Protein AF-A0A3B0B1G5-F1 (afdb_monomer_lite)

pLDDT: mean 75.23, std 18.6, range [40.72, 94.0]

Secondary structure (DSSP, 8-state):
-HHHHHHHHHHHHHHHHHHHHHT-HHHHHHHHHHHHHHHHHHHHHHHHHHTTS-TTSS-TT-TTSSGGGS-----

Sequence (75 aa):
MVAWIVAVLIGAAVGVGLGLLTQQVWTGIIGGAAAVALIGLSIVFAARREGRGTIEGAPPWTGDAGVRHHGGGSL

Structure (mmCIF, N/CA/C/O backbone):
data_AF-A0A3B0B1G5-F1
#
_entry.id   AF-A0A3B0B1G5-F1
#
loop_
_atom_site.group_PDB
_atom_site.id
_atom_site.type_symbol
_atom_site.label_atom_id
_atom_site.label_alt_id
_atom_site.label_comp_id
_atom_site.label_asym_id
_atom_site.label_entity_id
_atom_site.label_seq_id
_atom_site.pdbx_PDB_ins_code
_atom_site.Cartn_x
_atom_site.Cartn_y
_atom_site.Cartn_z
_atom_site.occupancy
_atom_site.B_iso_or_equiv
_atom_site.auth_seq_id
_atom_site.auth_comp_id
_atom_site.auth_asym_id
_atom_site.auth_atom_id
_atom_site.pdbx_PDB_model_num
ATOM 1 N N . MET A 1 1 ? -0.033 -0.411 -14.927 1.00 76.06 1 MET A N 1
ATOM 2 C CA . MET A 1 1 ? -1.388 -0.305 -14.335 1.00 76.06 1 MET A CA 1
ATOM 3 C C . MET A 1 1 ? -1.646 -1.383 -13.282 1.00 76.06 1 MET A C 1
ATOM 5 O O . MET A 1 1 ? -1.904 -1.029 -12.143 1.00 76.06 1 MET A O 1
ATOM 9 N N . VAL A 1 2 ? -1.495 -2.676 -13.611 1.00 87.56 2 VAL A N 1
ATOM 10 C CA . VAL A 1 2 ? -1.747 -3.806 -12.682 1.00 87.56 2 VAL A CA 1
ATOM 11 C C . VAL A 1 2 ? -0.970 -3.704 -11.362 1.00 87.56 2 VAL A C 1
ATOM 13 O O . VAL A 1 2 ? -1.562 -3.836 -10.298 1.00 87.56 2 VAL A O 1
ATOM 16 N N . ALA A 1 3 ? 0.327 -3.385 -11.408 1.00 81.75 3 ALA A N 1
ATOM 17 C CA . ALA A 1 3 ? 1.157 -3.276 -10.203 1.00 81.75 3 ALA A CA 1
ATOM 18 C C . ALA A 1 3 ? 0.666 -2.201 -9.209 1.00 81.75 3 ALA A C 1
ATOM 20 O O . ALA A 1 3 ? 0.731 -2.397 -7.999 1.00 81.75 3 ALA A O 1
ATOM 21 N N . TRP A 1 4 ? 0.103 -1.096 -9.710 1.00 85.62 4 TRP A N 1
ATOM 22 C CA . TRP A 1 4 ? -0.469 -0.040 -8.870 1.00 85.62 4 TRP A CA 1
ATOM 23 C C . TRP A 1 4 ? -1.790 -0.459 -8.222 1.00 85.62 4 TRP A C 1
ATOM 25 O O . TRP A 1 4 ? -2.029 -0.133 -7.064 1.00 85.62 4 TRP A O 1
ATOM 35 N N . ILE A 1 5 ? -2.618 -1.233 -8.929 1.00 91.62 5 ILE A N 1
ATOM 36 C CA . ILE A 1 5 ? -3.856 -1.794 -8.369 1.00 91.62 5 ILE A CA 1
ATOM 37 C C . ILE A 1 5 ? -3.521 -2.734 -7.206 1.00 91.62 5 ILE A C 1
ATOM 39 O O . ILE A 1 5 ? -4.105 -2.623 -6.132 1.00 91.62 5 ILE A O 1
ATOM 43 N N . VAL A 1 6 ? -2.530 -3.611 -7.390 1.00 91.12 6 VAL A N 1
ATOM 44 C CA . VAL A 1 6 ? -2.060 -4.520 -6.334 1.00 91.12 6 VAL A CA 1
ATOM 45 C C . VAL A 1 6 ? -1.514 -3.737 -5.137 1.00 91.12 6 VAL A C 1
ATOM 47 O O . VAL A 1 6 ? -1.860 -4.052 -4.001 1.00 91.12 6 VAL A O 1
ATOM 50 N N . ALA A 1 7 ? -0.728 -2.683 -5.377 1.00 87.44 7 ALA A N 1
ATOM 51 C CA . ALA A 1 7 ? -0.217 -1.819 -4.314 1.00 87.44 7 ALA A CA 1
ATOM 52 C C . ALA A 1 7 ? -1.348 -1.212 -3.469 1.00 87.44 7 ALA A C 1
ATOM 54 O O . ALA A 1 7 ? -1.280 -1.253 -2.243 1.00 87.44 7 ALA A O 1
ATOM 55 N N . VAL A 1 8 ? -2.408 -0.708 -4.113 1.00 92.62 8 VAL A N 1
ATOM 56 C CA . VAL A 1 8 ? -3.579 -0.137 -3.428 1.00 92.62 8 VAL A CA 1
ATOM 57 C C . VAL A 1 8 ? -4.326 -1.193 -2.616 1.00 92.62 8 VAL A C 1
ATOM 59 O O . VAL A 1 8 ? -4.677 -0.926 -1.470 1.00 92.62 8 VAL A O 1
ATOM 62 N N . LEU A 1 9 ? -4.532 -2.397 -3.158 1.00 94.00 9 LEU A N 1
ATOM 63 C CA . LEU A 1 9 ? -5.209 -3.480 -2.434 1.00 94.00 9 LEU A CA 1
ATOM 64 C C . LEU A 1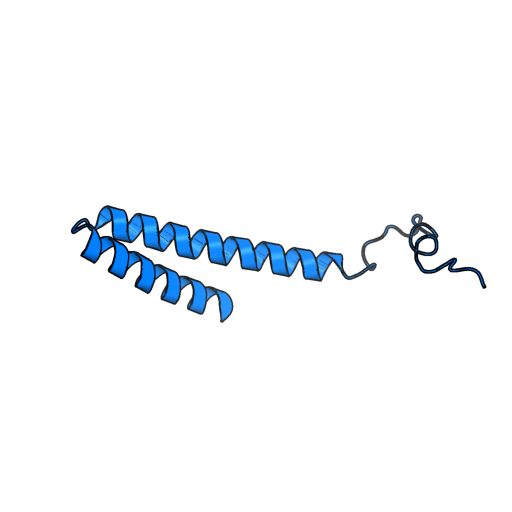 9 ? -4.423 -3.919 -1.193 1.00 94.00 9 LEU A C 1
ATOM 66 O O . LEU A 1 9 ? -5.007 -4.073 -0.121 1.00 94.00 9 LEU A O 1
ATOM 70 N N . ILE A 1 10 ? -3.101 -4.070 -1.315 1.00 91.81 10 ILE A N 1
ATOM 71 C CA . ILE A 1 10 ? -2.232 -4.414 -0.183 1.00 91.81 10 ILE A CA 1
ATOM 72 C C . ILE A 1 10 ? -2.246 -3.287 0.851 1.00 91.81 10 ILE A C 1
ATOM 74 O O . ILE A 1 10 ? -2.430 -3.549 2.036 1.00 91.81 10 ILE A O 1
ATOM 78 N N . GLY A 1 11 ? -2.105 -2.034 0.415 1.00 88.88 11 GLY A N 1
ATOM 79 C CA . GLY A 1 11 ? -2.157 -0.884 1.311 1.00 88.88 11 GLY A CA 1
ATOM 80 C C . GLY A 1 11 ? -3.488 -0.768 2.050 1.00 88.88 11 GLY A C 1
ATOM 81 O O . GLY A 1 11 ? -3.496 -0.533 3.255 1.00 88.88 11 GLY A O 1
ATOM 82 N N . ALA A 1 12 ? -4.612 -1.010 1.373 1.00 90.06 12 ALA A N 1
ATOM 83 C CA . ALA A 1 12 ? -5.929 -1.030 2.000 1.00 90.06 12 ALA A CA 1
ATOM 84 C C . ALA A 1 12 ? -6.055 -2.164 3.029 1.00 90.06 12 ALA A C 1
ATOM 86 O O . ALA A 1 12 ? -6.495 -1.918 4.148 1.00 90.06 12 ALA A O 1
ATOM 87 N N . ALA A 1 13 ? -5.623 -3.384 2.696 1.00 93.88 13 ALA A N 1
ATOM 88 C CA . ALA A 1 13 ? -5.678 -4.522 3.614 1.00 93.88 13 ALA A CA 1
ATOM 89 C C . ALA A 1 13 ? -4.808 -4.303 4.864 1.00 93.88 13 ALA A C 1
ATOM 91 O O . ALA A 1 13 ? -5.270 -4.498 5.989 1.00 93.88 13 ALA A O 1
ATOM 92 N N . VAL A 1 14 ? -3.568 -3.842 4.672 1.00 90.94 14 VAL A N 1
ATOM 93 C CA . VAL A 1 14 ? -2.634 -3.522 5.760 1.00 90.94 14 VAL A CA 1
ATOM 94 C C . VAL A 1 14 ? -3.173 -2.374 6.611 1.00 90.94 14 VAL A C 1
ATOM 96 O O . VAL A 1 14 ? -3.175 -2.477 7.834 1.00 90.94 14 VAL A O 1
ATOM 99 N N . GLY A 1 15 ? -3.678 -1.311 5.981 1.00 89.56 15 GLY A N 1
ATOM 100 C CA . GLY A 1 15 ? -4.242 -0.157 6.674 1.00 89.56 15 GLY A CA 1
ATOM 101 C C . GLY A 1 15 ? -5.480 -0.505 7.498 1.00 89.56 15 GLY A C 1
ATOM 102 O O . GLY A 1 15 ? -5.564 -0.140 8.668 1.00 89.56 15 GLY A O 1
ATOM 103 N N . VAL A 1 16 ? -6.414 -1.280 6.943 1.00 90.88 16 VAL A N 1
ATOM 104 C CA . VAL A 1 16 ? -7.589 -1.761 7.687 1.00 90.88 16 VAL A CA 1
ATOM 105 C C . VAL A 1 16 ? -7.164 -2.659 8.851 1.00 90.88 16 VAL A C 1
ATOM 107 O O . VAL A 1 16 ? -7.633 -2.457 9.969 1.00 90.88 16 VAL A O 1
ATOM 110 N N . GLY A 1 17 ? -6.235 -3.595 8.632 1.00 90.38 17 GLY A N 1
ATOM 111 C CA . GLY A 1 17 ? -5.719 -4.465 9.692 1.00 90.38 17 GLY A CA 1
ATOM 112 C C . GLY A 1 17 ? -5.078 -3.684 10.842 1.00 90.38 17 GLY A C 1
ATOM 113 O O . GLY A 1 17 ? -5.397 -3.920 12.006 1.00 90.38 17 GLY A O 1
ATOM 114 N N . LEU A 1 18 ? -4.233 -2.699 10.523 1.00 86.62 18 LEU A N 1
ATOM 115 C CA . LE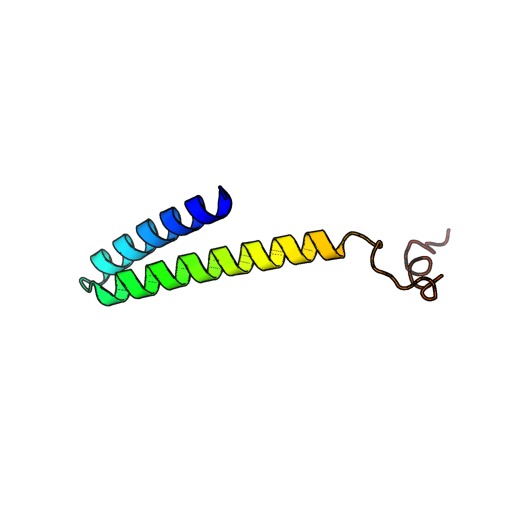U A 1 18 ? -3.607 -1.810 11.507 1.00 86.62 18 LEU A CA 1
ATOM 116 C C . LEU A 1 18 ? -4.627 -0.948 12.253 1.00 86.62 18 LEU A C 1
ATOM 118 O O . LEU A 1 18 ? -4.529 -0.807 13.473 1.00 86.62 18 LEU A O 1
ATOM 122 N N . GLY A 1 19 ? -5.608 -0.389 11.545 1.00 84.62 19 GLY A N 1
ATOM 123 C CA . GLY A 1 19 ? -6.644 0.444 12.153 1.00 84.62 19 GLY A CA 1
ATOM 124 C C . GLY A 1 19 ? -7.521 -0.336 13.132 1.00 84.62 19 GLY A C 1
ATOM 125 O O . GLY A 1 19 ? -7.809 0.152 14.222 1.00 84.62 19 GLY A O 1
ATOM 126 N N . LEU A 1 20 ? -7.875 -1.579 12.789 1.00 92.44 20 LEU A N 1
ATOM 127 C CA . LEU A 1 20 ? -8.613 -2.475 13.682 1.00 92.44 20 LEU A CA 1
ATOM 128 C C . LEU A 1 20 ? -7.771 -2.905 14.888 1.00 92.44 20 LEU A C 1
ATOM 130 O O . LEU A 1 20 ? -8.259 -2.855 16.014 1.00 92.44 20 LEU A O 1
ATOM 134 N N . LEU A 1 21 ? -6.504 -3.274 14.671 1.00 93.25 21 LEU A N 1
ATOM 135 C CA . LEU A 1 21 ? -5.596 -3.715 15.735 1.00 93.25 21 LEU A CA 1
ATOM 136 C C . LEU A 1 21 ? -5.348 -2.619 16.777 1.00 93.25 21 LEU A C 1
ATOM 138 O O . LEU A 1 21 ? -5.298 -2.887 17.973 1.00 93.25 21 LEU A O 1
ATOM 142 N N . THR A 1 22 ? -5.183 -1.383 16.314 1.00 93.00 22 THR A N 1
ATOM 143 C CA . THR A 1 22 ? -4.889 -0.228 17.174 1.00 93.00 22 THR A CA 1
ATOM 144 C C . THR A 1 22 ? -6.145 0.507 17.646 1.00 93.00 22 THR A C 1
ATOM 146 O O . THR A 1 22 ? -6.032 1.463 18.411 1.00 93.00 22 THR A O 1
ATOM 149 N N . GLN A 1 23 ? -7.329 0.088 17.179 1.00 93.12 23 GLN A N 1
ATOM 150 C CA . GLN A 1 23 ? -8.616 0.775 17.356 1.00 93.12 23 GLN A CA 1
ATOM 151 C C . GLN A 1 23 ? -8.577 2.275 17.014 1.00 93.12 23 GLN A C 1
ATOM 153 O O . GLN A 1 23 ? -9.373 3.069 17.515 1.00 93.12 23 GLN A O 1
ATOM 158 N N . GLN A 1 24 ? -7.656 2.678 16.140 1.00 92.38 24 GLN A N 1
ATOM 159 C CA . GLN A 1 24 ? -7.505 4.051 15.688 1.00 92.38 24 GLN A CA 1
ATOM 160 C C . GLN A 1 24 ? -7.576 4.099 14.167 1.00 92.38 24 GLN A C 1
ATOM 162 O O . GLN A 1 24 ? -6.814 3.461 13.448 1.00 92.38 24 GLN A O 1
ATOM 167 N N . VAL A 1 25 ? -8.501 4.902 13.648 1.00 87.88 25 VAL A N 1
ATOM 168 C CA . VAL A 1 25 ? -8.684 5.037 12.196 1.00 87.88 25 VAL A CA 1
ATOM 169 C C . VAL A 1 25 ? -7.459 5.696 11.549 1.00 87.88 25 VAL A C 1
ATOM 171 O O . VAL A 1 25 ? -7.034 5.292 10.468 1.00 87.88 25 VAL A O 1
ATOM 174 N N . TRP A 1 26 ? -6.839 6.663 12.229 1.00 91.88 26 TRP A N 1
ATOM 175 C CA . TRP A 1 26 ? -5.688 7.406 11.709 1.00 91.88 26 TRP A CA 1
ATOM 176 C C . TRP A 1 26 ? -4.444 6.545 11.494 1.00 91.88 26 TRP A C 1
ATOM 178 O O . TRP A 1 26 ? -3.793 6.666 10.460 1.00 91.88 26 TRP A O 1
ATOM 188 N N . THR A 1 27 ? -4.133 5.640 12.419 1.00 87.38 27 THR A N 1
ATOM 189 C CA . THR A 1 27 ? -3.025 4.680 12.276 1.00 87.38 27 THR A CA 1
ATOM 190 C C . THR A 1 27 ? -3.255 3.735 11.104 1.00 87.38 27 THR A C 1
ATOM 192 O O . THR A 1 27 ? -2.314 3.445 10.366 1.00 87.38 27 THR A O 1
ATOM 195 N N . GLY A 1 28 ? -4.502 3.314 10.877 1.00 86.25 28 GLY A N 1
ATOM 196 C CA . GLY A 1 28 ? -4.862 2.523 9.704 1.00 86.25 28 GLY A CA 1
ATOM 197 C C . GLY A 1 28 ? -4.664 3.277 8.387 1.00 86.25 28 GLY A C 1
ATOM 198 O O . GLY A 1 28 ? -4.046 2.756 7.459 1.00 86.25 28 GLY A O 1
ATOM 199 N N . ILE A 1 29 ? -5.109 4.535 8.315 1.00 88.25 29 ILE A N 1
ATOM 200 C CA . ILE A 1 29 ? -4.932 5.384 7.126 1.00 88.25 29 ILE A CA 1
ATOM 201 C C . ILE A 1 29 ? -3.442 5.627 6.842 1.00 88.25 29 ILE A C 1
ATOM 203 O O . ILE A 1 29 ? -2.991 5.424 5.714 1.00 88.25 29 ILE A O 1
ATOM 207 N N . ILE A 1 30 ? -2.666 6.024 7.856 1.00 92.44 30 ILE A N 1
ATOM 208 C CA . ILE A 1 30 ? -1.232 6.318 7.714 1.00 92.44 30 ILE A CA 1
ATOM 209 C C . ILE A 1 30 ? -0.461 5.053 7.320 1.00 92.44 30 ILE A C 1
ATOM 211 O O . ILE A 1 30 ? 0.349 5.091 6.394 1.00 92.44 30 ILE A O 1
ATOM 215 N N . GLY A 1 31 ? -0.737 3.925 7.981 1.00 89.75 31 GLY A N 1
ATOM 216 C CA . GLY A 1 31 ? -0.098 2.644 7.683 1.00 89.75 31 GLY A CA 1
ATOM 217 C C . GLY A 1 31 ? -0.402 2.156 6.267 1.00 89.75 31 GLY A C 1
ATOM 218 O O . GLY A 1 31 ? 0.509 1.749 5.544 1.00 89.75 31 GLY A O 1
ATOM 219 N N . GLY A 1 32 ? -1.661 2.265 5.835 1.00 89.31 32 GLY A N 1
ATOM 220 C CA . GLY A 1 32 ? -2.060 1.903 4.479 1.00 89.31 32 GLY A CA 1
ATOM 221 C C . GLY A 1 32 ? -1.402 2.785 3.418 1.00 89.31 32 GLY A C 1
ATOM 222 O O . GLY A 1 32 ? -0.827 2.268 2.461 1.00 89.31 32 GLY A O 1
ATOM 223 N N . ALA A 1 33 ? -1.403 4.106 3.613 1.00 91.12 33 ALA A N 1
ATOM 224 C CA . ALA A 1 33 ? -0.750 5.047 2.703 1.00 91.12 33 ALA A CA 1
ATOM 225 C C . ALA A 1 33 ? 0.768 4.808 2.603 1.00 91.12 33 ALA A C 1
ATOM 227 O O . ALA A 1 33 ? 1.319 4.806 1.499 1.00 91.12 33 ALA A O 1
ATOM 228 N N . ALA A 1 34 ? 1.438 4.542 3.730 1.00 91.19 34 ALA A N 1
ATOM 229 C CA . ALA A 1 34 ? 2.860 4.213 3.754 1.00 91.19 34 ALA A CA 1
ATOM 230 C C . ALA A 1 34 ? 3.162 2.925 2.969 1.00 91.19 34 ALA A C 1
ATOM 232 O O . ALA A 1 34 ? 4.111 2.892 2.185 1.00 91.19 34 ALA A O 1
ATOM 233 N N . ALA A 1 35 ? 2.330 1.889 3.114 1.00 90.50 35 ALA A N 1
ATOM 234 C CA . ALA A 1 35 ? 2.477 0.645 2.363 1.00 90.50 35 ALA A CA 1
ATOM 235 C C . ALA A 1 35 ? 2.334 0.861 0.845 1.00 90.50 35 ALA A C 1
ATOM 237 O O . ALA A 1 35 ? 3.184 0.397 0.083 1.00 90.50 35 ALA A O 1
ATOM 238 N N . VAL A 1 36 ? 1.324 1.622 0.396 1.00 93.38 36 VAL A N 1
ATOM 239 C CA . VAL A 1 36 ? 1.174 1.966 -1.034 1.00 93.38 36 VAL A CA 1
ATOM 240 C C . VAL A 1 36 ? 2.396 2.731 -1.541 1.00 93.38 36 VAL A C 1
ATOM 242 O O . VAL A 1 36 ? 2.915 2.409 -2.609 1.00 93.38 36 VAL A O 1
ATOM 245 N N . ALA A 1 37 ? 2.881 3.719 -0.782 1.00 91.12 37 ALA A N 1
ATOM 246 C CA . ALA A 1 37 ? 4.029 4.532 -1.173 1.00 91.12 37 ALA A CA 1
ATOM 247 C C . ALA A 1 37 ? 5.309 3.697 -1.317 1.00 91.12 37 ALA A C 1
ATOM 249 O O . ALA A 1 37 ? 6.031 3.855 -2.299 1.00 91.12 37 ALA A O 1
ATOM 250 N N . LEU A 1 38 ? 5.572 2.775 -0.386 1.00 91.81 38 LEU A N 1
ATOM 251 C CA . LEU A 1 38 ? 6.744 1.898 -0.432 1.00 91.81 38 LEU A CA 1
ATOM 252 C C . LEU A 1 38 ? 6.696 0.928 -1.619 1.00 91.81 38 LEU A C 1
ATOM 254 O O . LEU A 1 38 ? 7.704 0.749 -2.304 1.00 91.81 38 LEU A O 1
ATOM 258 N N . ILE A 1 39 ? 5.529 0.340 -1.900 1.00 90.56 39 ILE A N 1
ATOM 259 C CA . ILE A 1 39 ? 5.344 -0.542 -3.061 1.00 90.56 39 ILE A CA 1
ATOM 260 C C . ILE A 1 39 ? 5.461 0.261 -4.365 1.00 90.56 39 ILE A C 1
ATOM 262 O O . ILE A 1 39 ? 6.122 -0.163 -5.306 1.00 90.56 39 ILE A O 1
ATOM 266 N N . GLY A 1 40 ? 4.870 1.454 -4.426 1.00 88.81 40 GLY A N 1
ATOM 267 C CA . GLY A 1 40 ? 5.008 2.348 -5.575 1.00 88.81 40 GLY A CA 1
ATOM 268 C C . GLY A 1 40 ? 6.463 2.738 -5.833 1.00 88.81 40 GLY A C 1
ATOM 269 O O . GLY A 1 40 ? 6.940 2.683 -6.967 1.00 88.81 40 GLY A O 1
ATOM 270 N N . LEU A 1 41 ? 7.198 3.071 -4.772 1.00 90.56 41 LEU A N 1
ATOM 271 C CA . LEU A 1 41 ? 8.611 3.420 -4.847 1.00 90.56 41 LEU A CA 1
ATOM 272 C C . LEU A 1 41 ? 9.455 2.242 -5.350 1.00 90.56 41 LEU A C 1
ATOM 274 O O . LEU A 1 41 ? 10.312 2.434 -6.214 1.00 90.56 41 LEU A O 1
ATOM 278 N N . SER A 1 42 ? 9.198 1.024 -4.867 1.00 86.75 42 SER A N 1
ATOM 279 C CA . SER A 1 42 ? 9.923 -0.167 -5.318 1.00 86.75 42 SER A CA 1
ATOM 280 C C . SER A 1 42 ? 9.659 -0.481 -6.794 1.00 86.75 42 SER A C 1
ATOM 282 O O . SER A 1 42 ? 10.608 -0.785 -7.516 1.00 86.75 42 SER A O 1
ATOM 284 N N . ILE A 1 43 ? 8.422 -0.303 -7.277 1.00 86.38 43 ILE A N 1
ATOM 285 C CA . ILE A 1 43 ? 8.073 -0.423 -8.704 1.00 86.38 43 ILE A CA 1
ATOM 286 C C . ILE A 1 43 ? 8.870 0.586 -9.542 1.00 86.38 43 ILE A C 1
ATOM 288 O O . ILE A 1 43 ? 9.438 0.226 -10.573 1.00 86.38 43 ILE A O 1
ATOM 292 N N . VAL A 1 44 ? 8.955 1.845 -9.100 1.00 84.44 44 VAL A N 1
ATOM 293 C CA . VAL A 1 44 ? 9.714 2.888 -9.811 1.00 84.44 44 VAL A CA 1
ATOM 294 C C . VAL A 1 44 ? 11.208 2.559 -9.849 1.00 84.44 44 VAL A C 1
ATOM 296 O O . VAL A 1 44 ? 11.846 2.724 -10.890 1.00 84.44 44 VAL A O 1
ATOM 299 N N . PHE A 1 45 ? 11.780 2.066 -8.748 1.00 84.44 45 PHE A N 1
ATOM 300 C CA . PHE A 1 45 ? 13.178 1.632 -8.725 1.00 84.44 45 PHE A CA 1
ATOM 301 C C . PHE A 1 45 ? 13.433 0.419 -9.622 1.00 84.44 45 PHE A C 1
ATOM 303 O O . PHE A 1 45 ? 14.443 0.406 -10.328 1.00 84.44 45 PHE A O 1
ATOM 310 N N . ALA A 1 46 ? 12.526 -0.560 -9.640 1.00 81.25 46 ALA A N 1
ATOM 311 C CA . ALA A 1 46 ? 12.611 -1.716 -10.529 1.00 81.25 46 ALA A CA 1
ATOM 312 C C . ALA A 1 46 ? 12.603 -1.280 -12.003 1.00 81.25 46 ALA A C 1
ATOM 314 O O . ALA A 1 46 ? 13.524 -1.620 -12.744 1.00 81.25 46 ALA A O 1
ATOM 315 N N . ALA A 1 47 ? 11.670 -0.404 -12.386 1.00 79.94 47 ALA A N 1
ATOM 316 C CA . ALA A 1 47 ? 11.601 0.147 -13.739 1.00 79.94 47 ALA A CA 1
ATOM 317 C C . ALA A 1 47 ? 12.871 0.934 -14.122 1.00 79.94 47 ALA A C 1
ATOM 319 O O . ALA A 1 47 ? 13.359 0.840 -15.248 1.00 79.94 47 ALA A O 1
ATOM 320 N N . ARG A 1 48 ? 13.468 1.686 -13.183 1.00 75.38 48 ARG A N 1
ATOM 321 C CA . ARG A 1 48 ? 14.750 2.371 -13.434 1.00 75.38 48 ARG A CA 1
ATOM 322 C C .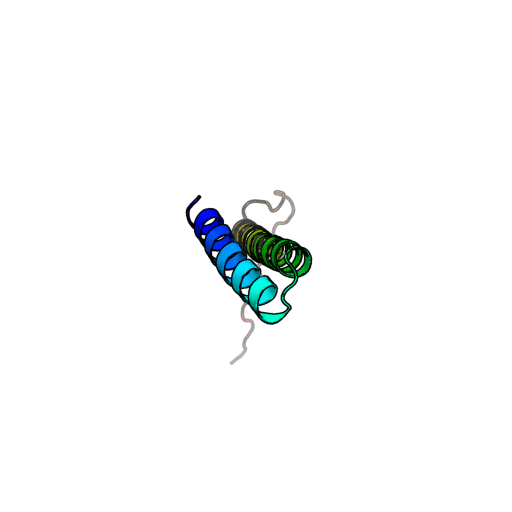 ARG A 1 48 ? 15.932 1.416 -13.568 1.00 75.38 48 ARG A C 1
ATOM 324 O O . ARG A 1 48 ? 16.894 1.760 -14.249 1.00 75.38 48 ARG A O 1
ATOM 331 N N . ARG A 1 49 ? 15.906 0.263 -12.898 1.00 63.56 49 ARG A N 1
ATOM 332 C CA . ARG A 1 49 ? 16.951 -0.760 -13.027 1.00 63.56 49 ARG A CA 1
ATOM 333 C C . ARG A 1 49 ? 16.881 -1.432 -14.395 1.00 63.56 49 ARG A C 1
ATOM 335 O O . ARG A 1 49 ? 17.917 -1.594 -15.027 1.00 63.56 49 ARG A O 1
ATOM 342 N N . GLU A 1 50 ? 15.678 -1.739 -14.865 1.00 58.38 50 GLU A N 1
ATOM 343 C CA . GLU A 1 50 ? 15.442 -2.267 -16.212 1.00 58.38 50 GLU A CA 1
ATOM 344 C C . GLU A 1 50 ? 15.882 -1.258 -17.287 1.00 58.38 50 GLU A C 1
ATOM 346 O O . GLU A 1 50 ? 16.633 -1.616 -18.188 1.00 58.38 50 GLU A O 1
ATOM 351 N N . GLY A 1 51 ? 15.566 0.033 -17.117 1.00 53.25 51 GLY A N 1
ATOM 352 C CA . GLY A 1 51 ? 16.008 1.103 -18.027 1.00 53.25 51 GLY A CA 1
ATOM 353 C C . GLY A 1 51 ? 17.502 1.466 -17.971 1.00 53.25 51 GLY A C 1
ATOM 354 O O . GLY A 1 51 ? 17.962 2.266 -18.779 1.00 53.25 51 GLY A O 1
ATOM 355 N N . ARG A 1 52 ? 18.275 0.913 -17.023 1.00 49.03 52 ARG A N 1
ATOM 356 C CA . ARG A 1 52 ? 19.748 1.042 -16.958 1.00 49.03 52 ARG A CA 1
ATOM 357 C C . ARG A 1 52 ? 20.487 -0.242 -17.345 1.00 49.03 52 ARG A C 1
ATOM 359 O O . ARG A 1 52 ? 21.713 -0.230 -17.388 1.00 49.03 52 ARG A O 1
ATOM 366 N N . GLY A 1 53 ? 19.764 -1.332 -17.609 1.00 48.34 53 GLY A N 1
ATOM 367 C CA . GLY A 1 53 ? 20.327 -2.574 -18.144 1.00 48.34 53 GLY A CA 1
ATOM 368 C C . GLY A 1 53 ? 20.588 -2.518 -19.651 1.00 48.34 53 GLY A C 1
ATOM 369 O O . GLY A 1 53 ? 21.353 -3.325 -20.170 1.00 48.34 53 GLY A O 1
ATOM 370 N N . THR A 1 54 ? 20.001 -1.552 -20.355 1.00 48.81 54 THR A N 1
ATOM 371 C CA . THR A 1 54 ? 20.290 -1.279 -21.762 1.00 48.81 54 THR A CA 1
ATOM 372 C C . THR A 1 54 ? 21.472 -0.321 -21.848 1.00 48.81 54 THR A C 1
ATOM 374 O O . THR A 1 54 ? 21.360 0.869 -21.543 1.00 48.81 54 THR A O 1
ATOM 377 N N . ILE A 1 55 ? 22.612 -0.839 -22.303 1.00 51.06 55 ILE A N 1
ATOM 378 C CA . ILE A 1 55 ? 23.818 -0.106 -22.728 1.00 51.06 55 ILE A CA 1
ATOM 379 C C . ILE A 1 55 ? 23.504 0.706 -24.011 1.00 51.06 55 ILE A C 1
ATOM 381 O O . ILE A 1 55 ? 24.266 0.740 -24.963 1.00 51.06 55 ILE A O 1
ATOM 385 N N . GLU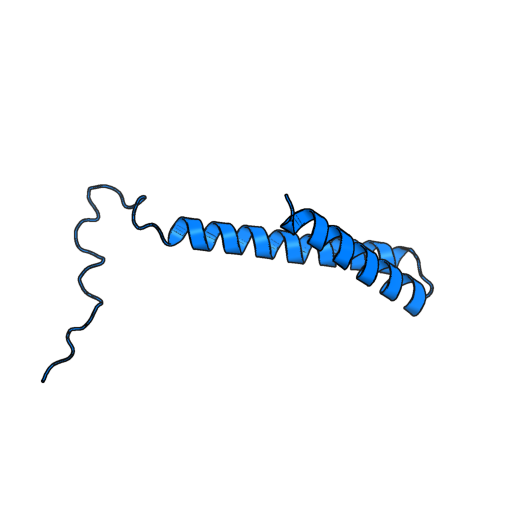 A 1 56 ? 22.334 1.334 -24.088 1.00 49.53 56 GLU A N 1
ATOM 386 C CA . GLU A 1 56 ? 21.854 2.078 -25.260 1.00 49.53 56 GLU A CA 1
ATOM 387 C C . GLU A 1 56 ? 21.895 3.595 -25.029 1.00 49.53 56 GLU A C 1
ATOM 389 O O . GLU A 1 56 ? 21.650 4.374 -25.943 1.00 49.53 56 GLU A O 1
ATOM 394 N N . GLY A 1 57 ? 22.251 4.034 -23.816 1.00 51.78 57 GLY A N 1
ATOM 395 C CA . GLY A 1 57 ? 22.399 5.449 -23.456 1.00 51.78 57 GLY A CA 1
ATOM 396 C C . GLY A 1 57 ? 23.844 5.912 -23.258 1.00 51.78 57 GLY A C 1
ATOM 397 O O . GLY A 1 57 ? 24.061 6.992 -22.710 1.00 51.78 57 GLY A O 1
ATOM 398 N N . ALA A 1 58 ? 24.834 5.097 -23.623 1.00 51.78 58 ALA A N 1
ATOM 399 C CA . ALA A 1 58 ? 26.237 5.472 -23.504 1.00 51.78 58 ALA A CA 1
ATOM 400 C C . ALA A 1 58 ? 26.586 6.456 -24.646 1.00 51.78 58 ALA A C 1
ATOM 402 O O . ALA A 1 58 ? 26.361 6.127 -25.812 1.00 51.78 58 ALA A O 1
ATOM 403 N N . PRO A 1 59 ? 27.081 7.678 -24.360 1.00 49.03 59 PRO A N 1
ATOM 404 C CA . PRO A 1 59 ? 27.484 8.628 -25.397 1.00 49.03 59 PRO A CA 1
ATOM 405 C C . PRO A 1 59 ? 28.467 7.981 -26.390 1.00 49.03 59 PRO A C 1
ATOM 407 O O . PRO A 1 59 ? 29.311 7.200 -25.949 1.00 49.03 59 PRO A O 1
ATOM 410 N N . PRO A 1 60 ? 28.456 8.319 -27.695 1.00 58.38 60 PRO A N 1
ATOM 411 C CA . PRO A 1 60 ? 29.240 7.611 -28.723 1.00 58.38 60 PRO A CA 1
ATOM 412 C C . PRO A 1 60 ? 30.767 7.648 -28.515 1.00 58.38 60 PRO A C 1
ATOM 414 O O . PRO A 1 60 ? 31.498 6.915 -29.170 1.00 58.38 60 PRO A O 1
ATOM 417 N N . TRP A 1 61 ? 31.260 8.480 -27.594 1.00 59.12 61 TRP A N 1
ATOM 418 C CA . TRP A 1 61 ? 32.668 8.562 -27.199 1.00 59.12 61 TRP A CA 1
ATOM 419 C C . TRP A 1 61 ? 33.049 7.635 -26.031 1.00 59.12 61 TRP A C 1
ATOM 421 O O . TRP A 1 61 ? 34.226 7.516 -25.713 1.00 59.12 61 TRP A O 1
ATOM 431 N N . THR A 1 62 ? 32.086 6.951 -25.402 1.00 58.03 62 THR A N 1
ATOM 432 C CA . THR A 1 62 ? 32.321 5.960 -24.328 1.00 58.03 62 THR A CA 1
ATOM 433 C C . THR A 1 62 ? 32.613 4.560 -24.868 1.00 58.03 62 THR A C 1
ATOM 435 O O . THR A 1 62 ? 32.361 3.549 -24.207 1.00 58.03 62 THR A O 1
ATOM 438 N N . GLY A 1 63 ? 33.177 4.502 -26.078 1.00 54.47 63 GLY A N 1
ATOM 439 C CA . GLY A 1 63 ? 33.814 3.299 -26.578 1.00 54.47 63 GLY A CA 1
ATOM 440 C C . GLY A 1 63 ? 34.804 2.777 -25.538 1.00 54.47 63 GLY A C 1
ATOM 441 O O . GLY A 1 63 ? 35.642 3.519 -25.030 1.00 54.47 63 GLY A O 1
ATOM 442 N N . ASP A 1 64 ? 34.693 1.484 -25.250 1.00 54.16 64 ASP A N 1
ATOM 443 C CA . ASP A 1 64 ? 35.751 0.675 -24.641 1.00 54.16 64 ASP A CA 1
ATOM 444 C C . ASP A 1 64 ? 35.884 0.641 -23.101 1.00 54.16 64 ASP A C 1
ATOM 446 O O . ASP A 1 64 ? 36.866 0.112 -22.580 1.00 54.16 64 ASP A O 1
ATOM 450 N N . ALA A 1 65 ? 34.883 1.097 -22.335 1.00 51.88 65 ALA A N 1
ATOM 451 C CA . ALA A 1 65 ? 34.872 0.875 -20.875 1.00 51.88 65 ALA A CA 1
ATOM 452 C C . ALA A 1 65 ? 34.214 -0.458 -20.446 1.00 51.88 65 ALA A C 1
ATOM 454 O O . ALA A 1 65 ? 34.515 -0.983 -19.376 1.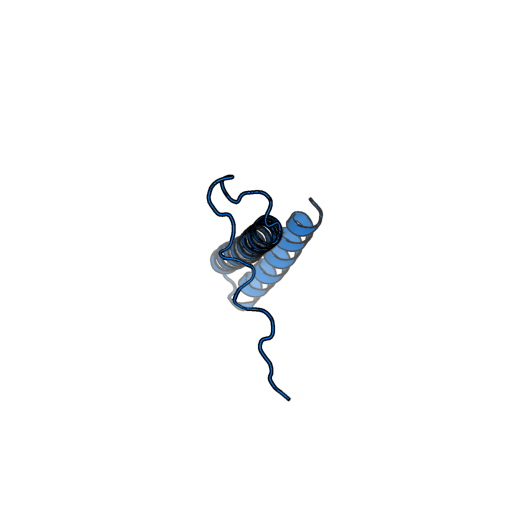00 51.88 65 ALA A O 1
ATOM 455 N N . GLY A 1 66 ? 33.333 -1.032 -21.276 1.00 47.41 66 GLY A N 1
ATOM 456 C CA . GLY A 1 66 ? 32.570 -2.248 -20.945 1.00 47.41 66 GLY A CA 1
ATOM 457 C C . GLY A 1 66 ? 33.264 -3.580 -21.258 1.00 47.41 66 GLY A C 1
ATOM 458 O O . GLY A 1 66 ? 32.859 -4.611 -20.733 1.00 47.41 66 GLY A O 1
ATOM 459 N N . VAL A 1 67 ? 34.318 -3.587 -22.081 1.00 48.91 67 VAL A N 1
ATOM 460 C CA . VAL A 1 67 ? 34.974 -4.834 -22.531 1.00 48.91 67 VAL A CA 1
ATOM 461 C C . VAL A 1 67 ? 35.994 -5.370 -21.513 1.00 48.91 67 VAL A C 1
ATOM 463 O O . VAL A 1 67 ? 36.343 -6.545 -21.545 1.00 48.91 67 VAL A O 1
ATOM 466 N N . ARG A 1 68 ? 36.451 -4.563 -20.544 1.00 51.75 68 ARG A N 1
ATOM 467 C CA . ARG A 1 68 ? 37.589 -4.936 -19.674 1.00 51.75 68 ARG A CA 1
ATOM 468 C C . ARG A 1 68 ? 37.238 -5.687 -18.384 1.00 51.75 68 ARG A C 1
ATOM 470 O O . ARG A 1 68 ? 38.146 -6.025 -17.633 1.00 51.75 68 ARG A O 1
ATOM 477 N N . HIS A 1 69 ? 35.965 -5.991 -18.121 1.00 48.59 69 HIS A N 1
ATOM 478 C CA . HIS A 1 69 ? 35.556 -6.666 -16.876 1.00 48.59 69 HIS A CA 1
ATOM 479 C C . HIS A 1 69 ? 34.819 -7.999 -17.066 1.00 48.59 69 HIS A C 1
ATOM 481 O O . HIS A 1 69 ? 34.242 -8.528 -16.113 1.00 48.59 69 HIS A O 1
ATOM 487 N N . HIS A 1 70 ? 34.883 -8.599 -18.256 1.00 49.62 70 HIS A N 1
ATOM 488 C CA . HIS A 1 70 ? 34.461 -9.984 -18.463 1.00 49.62 70 HIS A CA 1
ATOM 489 C C . HIS A 1 70 ? 35.643 -10.853 -18.898 1.00 49.62 70 HIS A C 1
ATOM 491 O O . HIS A 1 70 ? 35.964 -10.966 -20.073 1.00 49.62 70 HIS A O 1
ATOM 497 N N . GLY A 1 71 ? 36.264 -11.494 -17.903 1.00 48.75 71 GLY A N 1
ATOM 498 C CA . GLY A 1 71 ? 36.778 -12.852 -18.073 1.00 48.75 71 GLY A CA 1
ATOM 499 C C . GLY A 1 71 ? 38.183 -13.016 -18.643 1.00 48.75 71 GLY A C 1
ATOM 500 O O . GLY A 1 71 ? 38.401 -13.923 -19.435 1.00 48.75 71 GLY A O 1
ATOM 501 N N . GLY A 1 72 ? 39.161 -12.236 -18.180 1.00 44.84 72 GLY A N 1
ATOM 502 C CA . GLY A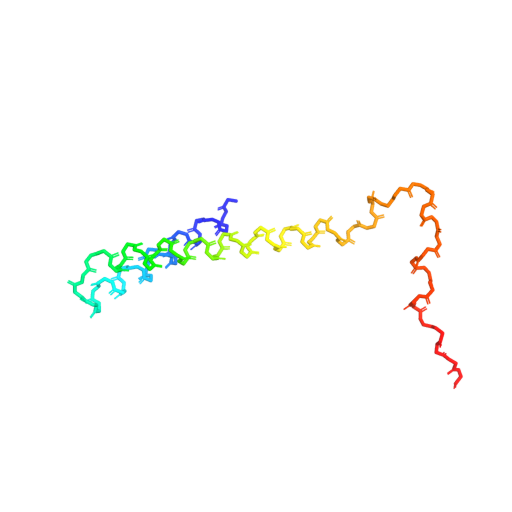 1 72 ? 40.561 -12.678 -18.174 1.00 44.84 72 GLY A CA 1
ATOM 503 C C . GLY A 1 72 ? 40.798 -13.721 -17.076 1.00 44.84 72 GLY A C 1
ATOM 504 O O . GLY A 1 72 ? 41.502 -13.443 -16.112 1.00 44.84 72 GLY A O 1
ATOM 505 N N . GLY A 1 73 ? 40.144 -14.881 -17.179 1.00 40.72 73 GLY A N 1
ATOM 506 C CA . GLY A 1 73 ? 40.453 -16.070 -16.388 1.00 40.72 73 GLY A CA 1
ATOM 507 C C . GLY A 1 73 ? 41.465 -16.910 -17.156 1.00 40.72 73 GLY A C 1
ATOM 508 O O . GLY A 1 73 ? 41.102 -17.596 -18.106 1.00 40.72 73 GLY A O 1
ATOM 509 N N . SER A 1 74 ? 42.735 -16.775 -16.791 1.00 45.91 74 SER A N 1
ATOM 510 C CA . SER A 1 74 ? 43.848 -17.595 -17.268 1.00 45.91 74 SER A CA 1
ATOM 511 C C . SER A 1 74 ? 43.644 -19.078 -16.940 1.00 45.91 74 SER A C 1
ATOM 513 O O . SER A 1 74 ? 43.202 -19.371 -15.833 1.00 45.91 74 SER A O 1
ATOM 515 N N . LEU A 1 75 ? 44.016 -19.927 -17.910 1.00 44.91 75 LEU A N 1
ATOM 516 C CA . LEU A 1 75 ? 44.584 -21.288 -17.814 1.00 44.91 75 LEU A CA 1
ATOM 517 C C . LEU A 1 75 ? 44.319 -22.095 -16.532 1.00 44.91 75 LEU A C 1
ATOM 519 O O . LEU A 1 75 ? 44.843 -21.706 -15.465 1.00 44.91 75 LEU A O 1
#

Radius of gyration: 21.59 Å; chains: 1; bounding box: 53×30×46 Å

Foldseek 3Di:
DVQLVVQLVVLLVQLVVQCVVVVHNVRSNVSSVVSSVVSVVVVVVVVVVVVVVDPPPDPPVPPDPPPPPPDPPDD